Protein AF-A0A0L8IRF3-F1 (afdb_monomer)

Mean predicted aligned error: 5.27 Å

Secondary structure (DSSP, 8-state):
-THHHHHHHHHHHHHHTS----HHHHHHSTT---HHHHHHHHHT-HHHHHHHHHH-SSTT--HHHHHT--

pLDDT: mean 90.29, std 10.92, range [51.22, 98.5]

Solvent-accessible surface area (backbone atoms only — not comparable to full-atom values): 4439 Å² total; per-residue (Å²): 118,81,71,45,64,58,55,52,50,53,53,52,52,56,39,64,68,54,89,80,83,50,75,70,58,46,74,77,36,81,86,71,75,59,58,70,59,34,50,52,56,44,72,74,27,71,67,50,53,52,47,44,65,72,66,40,94,57,74,89,62,54,74,68,64,63,69,72,52,132

Structure (mmCIF, N/CA/C/O backbone):
data_AF-A0A0L8IRF3-F1
#
_entry.id   AF-A0A0L8IRF3-F1
#
loop_
_atom_site.group_PDB
_atom_site.id
_atom_site.type_symbol
_atom_site.label_atom_id
_atom_site.label_alt_id
_atom_site.label_comp_id
_atom_site.label_asym_id
_atom_site.label_entity_id
_atom_site.label_seq_id
_atom_site.pdbx_PDB_ins_code
_atom_site.Cartn_x
_atom_site.Cartn_y
_atom_site.Cartn_z
_atom_site.occupancy
_atom_site.B_iso_or_equiv
_atom_site.auth_seq_id
_atom_site.auth_comp_id
_atom_site.auth_asym_id
_atom_site.auth_atom_id
_atom_site.pdbx_PDB_model_num
ATOM 1 N N . MET A 1 1 ? 0.468 1.273 -23.868 1.00 51.22 1 MET A N 1
ATOM 2 C CA . MET A 1 1 ? 0.274 2.142 -22.684 1.00 51.22 1 MET A CA 1
ATOM 3 C C . MET A 1 1 ? -0.999 1.804 -21.899 1.00 51.22 1 MET A C 1
ATOM 5 O O . MET A 1 1 ? -0.978 1.897 -20.681 1.00 51.22 1 MET A O 1
ATOM 9 N N . GLU A 1 2 ? -2.070 1.330 -22.548 1.00 53.94 2 GLU A N 1
ATOM 10 C CA . GLU A 1 2 ? -3.391 1.113 -21.920 1.00 53.94 2 GLU A CA 1
ATOM 11 C C . GLU A 1 2 ? -3.468 0.076 -20.783 1.00 53.94 2 GLU A C 1
ATOM 13 O O . GLU A 1 2 ? -4.354 0.161 -19.941 1.00 53.94 2 GLU A O 1
ATOM 18 N N . LYS A 1 3 ? -2.533 -0.880 -20.688 1.00 59.53 3 LYS A N 1
ATOM 19 C CA . LYS A 1 3 ? -2.523 -1.869 -19.588 1.00 59.53 3 LYS A CA 1
ATOM 20 C C . LYS A 1 3 ? -1.997 -1.312 -18.255 1.00 59.53 3 LYS A C 1
ATOM 22 O O . LYS A 1 3 ? -2.204 -1.941 -17.221 1.00 59.53 3 LYS A O 1
ATOM 27 N N . SER A 1 4 ? -1.318 -0.161 -18.271 1.00 69.69 4 SER A N 1
ATOM 28 C CA . SER A 1 4 ? -0.676 0.423 -17.083 1.00 69.69 4 SER A CA 1
ATOM 29 C C . SER A 1 4 ? -1.688 1.010 -16.078 1.00 69.69 4 SER A C 1
ATOM 31 O O . SER A 1 4 ? -1.643 0.614 -14.913 1.00 69.69 4 SER A O 1
ATOM 33 N N . PRO A 1 5 ? -2.679 1.835 -16.488 1.00 83.31 5 PRO A N 1
ATOM 34 C CA . PRO A 1 5 ? -3.628 2.432 -15.542 1.00 83.31 5 PRO A CA 1
ATOM 35 C C . PRO A 1 5 ? -4.505 1.405 -14.812 1.00 83.31 5 PRO A C 1
ATOM 37 O O . PRO A 1 5 ? -4.748 1.537 -13.615 1.00 83.31 5 PRO A O 1
ATOM 40 N N . LEU A 1 6 ? -4.943 0.350 -15.510 1.00 90.31 6 LEU A N 1
ATOM 41 C CA . LEU A 1 6 ? -5.789 -0.693 -14.920 1.00 90.31 6 LEU A CA 1
ATOM 42 C C . LEU A 1 6 ? -5.036 -1.535 -13.883 1.00 90.31 6 LEU A C 1
ATOM 44 O O . LEU A 1 6 ? -5.575 -1.818 -12.816 1.00 90.31 6 LEU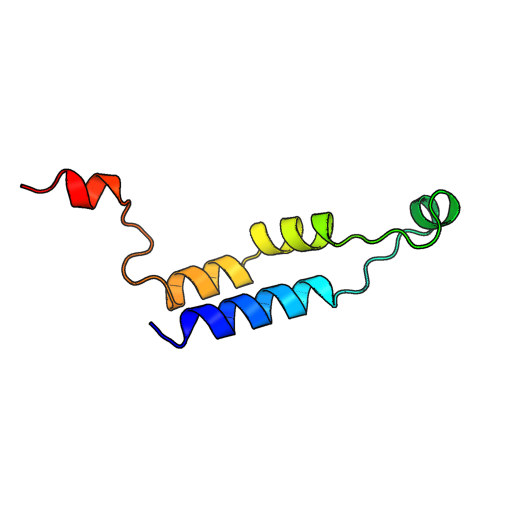 A O 1
ATOM 48 N N . ALA A 1 7 ? -3.783 -1.906 -14.167 1.00 91.88 7 ALA A N 1
ATOM 49 C CA . ALA A 1 7 ? -2.979 -2.700 -13.242 1.00 91.88 7 ALA A CA 1
ATOM 50 C C . ALA A 1 7 ? -2.624 -1.919 -11.966 1.00 91.88 7 ALA A C 1
ATOM 52 O O . ALA A 1 7 ? -2.650 -2.482 -10.873 1.00 91.88 7 ALA A O 1
ATOM 53 N N . VAL A 1 8 ? -2.353 -0.615 -12.095 1.00 92.88 8 VAL A N 1
ATOM 54 C CA . VAL A 1 8 ? -2.128 0.267 -10.940 1.00 92.88 8 VAL A CA 1
ATOM 55 C C . VAL A 1 8 ? -3.403 0.401 -10.103 1.00 92.88 8 VAL A C 1
ATOM 57 O O . VAL A 1 8 ? -3.342 0.240 -8.886 1.00 92.88 8 VAL A O 1
ATOM 60 N N . LYS A 1 9 ? -4.567 0.617 -10.733 1.00 94.81 9 LYS A N 1
ATOM 61 C CA . LYS A 1 9 ? -5.859 0.706 -10.027 1.00 94.81 9 LYS A CA 1
ATOM 62 C C . LYS A 1 9 ? -6.163 -0.561 -9.226 1.00 94.81 9 LYS A C 1
ATOM 64 O O . LYS A 1 9 ? -6.509 -0.466 -8.054 1.00 94.81 9 LYS A O 1
ATOM 69 N N . ALA A 1 10 ? -5.965 -1.732 -9.831 1.00 96.06 10 ALA A N 1
ATOM 70 C CA . ALA A 1 10 ? -6.185 -3.012 -9.163 1.00 96.06 10 ALA A CA 1
ATOM 71 C C . ALA A 1 10 ? -5.271 -3.199 -7.936 1.00 96.06 10 ALA A C 1
ATOM 73 O O . ALA A 1 10 ? -5.715 -3.706 -6.906 1.00 96.06 10 ALA A O 1
ATOM 74 N N . LEU A 1 11 ? -4.008 -2.762 -8.015 1.00 97.06 11 LEU A N 1
ATOM 75 C CA . LEU A 1 11 ? -3.080 -2.828 -6.883 1.00 97.06 11 LEU A CA 1
ATOM 76 C C . LEU A 1 11 ? -3.515 -1.909 -5.731 1.00 97.06 11 LEU A C 1
ATOM 78 O O . LEU A 1 11 ? -3.485 -2.323 -4.572 1.00 97.06 11 LEU A O 1
ATOM 82 N N . VAL A 1 12 ? -3.971 -0.695 -6.048 1.00 97.44 12 VAL A N 1
ATOM 83 C CA . VAL A 1 12 ? -4.512 0.243 -5.052 1.00 97.44 12 VAL A CA 1
ATOM 84 C C . VAL A 1 12 ? -5.743 -0.350 -4.366 1.00 97.44 12 VAL A C 1
ATOM 86 O O . VAL A 1 12 ? -5.792 -0.408 -3.138 1.00 97.44 12 VAL A O 1
ATOM 89 N N . GLU A 1 13 ? -6.709 -0.852 -5.138 1.00 97.88 13 GLU A N 1
ATOM 90 C CA . GLU A 1 13 ? -7.930 -1.471 -4.604 1.00 97.88 13 GLU A CA 1
ATOM 91 C C . GLU A 1 13 ? -7.610 -2.665 -3.692 1.00 97.88 13 GLU A C 1
ATOM 93 O O . GLU A 1 13 ? -8.181 -2.783 -2.607 1.00 97.88 13 GLU A O 1
ATOM 98 N N . LYS A 1 14 ? -6.628 -3.495 -4.068 1.00 98.06 14 LYS A N 1
ATOM 99 C CA . LYS A 1 14 ? -6.152 -4.620 -3.248 1.00 98.06 14 LYS A CA 1
ATOM 100 C C . LYS A 1 14 ? -5.628 -4.174 -1.881 1.00 98.06 14 LYS A C 1
ATOM 102 O O . LYS A 1 14 ? -5.894 -4.839 -0.882 1.00 98.06 14 LYS A O 1
ATOM 107 N N . TYR A 1 15 ? -4.857 -3.089 -1.820 1.00 98.31 15 TYR A N 1
ATOM 108 C CA . TYR A 1 15 ? -4.313 -2.586 -0.555 1.00 98.31 15 TYR A CA 1
ATOM 109 C C . TYR A 1 15 ? -5.378 -1.903 0.300 1.00 98.31 15 TYR A C 1
ATOM 111 O O . TYR A 1 15 ? -5.411 -2.124 1.510 1.00 98.31 15 TYR A O 1
ATOM 119 N N . LEU A 1 16 ? -6.289 -1.147 -0.317 1.00 97.94 16 LEU A N 1
A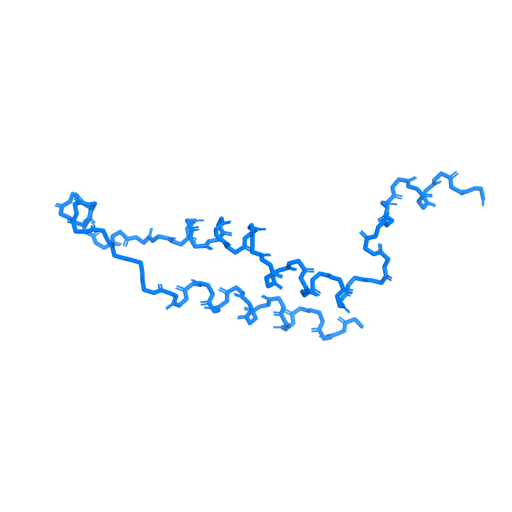TOM 120 C CA . LEU A 1 16 ? -7.404 -0.511 0.387 1.00 97.94 16 LEU A CA 1
ATOM 121 C C . LEU A 1 16 ? -8.373 -1.535 0.996 1.00 97.94 16 LEU A C 1
ATOM 123 O O . LEU A 1 16 ? -8.869 -1.317 2.103 1.00 97.94 16 LEU A O 1
ATOM 127 N N . ALA A 1 17 ? -8.572 -2.678 0.336 1.00 97.75 17 ALA A N 1
ATOM 128 C CA . ALA A 1 17 ? -9.420 -3.768 0.816 1.00 97.75 17 ALA A CA 1
ATOM 129 C C . ALA A 1 17 ? -8.827 -4.575 1.988 1.00 97.75 17 ALA A C 1
ATOM 131 O O . ALA A 1 17 ? -9.519 -5.429 2.538 1.00 97.75 17 ALA A O 1
ATOM 132 N N . ARG A 1 18 ? -7.565 -4.343 2.385 1.00 97.44 18 ARG A N 1
ATOM 133 C CA . ARG A 1 18 ? -6.964 -5.057 3.522 1.00 97.44 18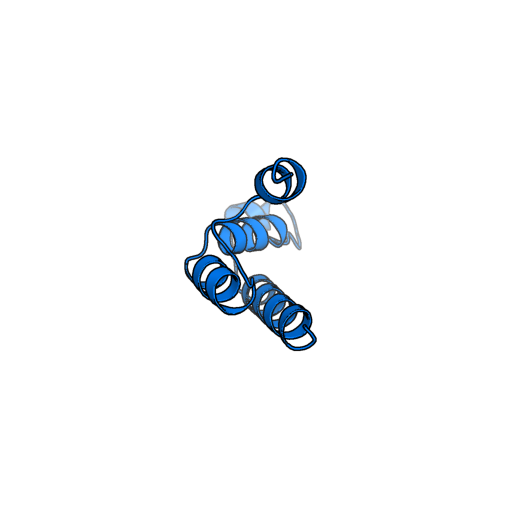 ARG A CA 1
ATOM 134 C C . ARG A 1 18 ? -7.681 -4.718 4.822 1.00 97.44 18 ARG A C 1
ATOM 136 O O . ARG A 1 18 ? -7.992 -3.554 5.076 1.00 97.44 18 ARG A O 1
ATOM 143 N N . ASP A 1 19 ? -7.870 -5.721 5.665 1.00 94.69 19 ASP A N 1
ATOM 144 C CA . ASP A 1 19 ? -8.484 -5.533 6.973 1.00 94.69 19 ASP A CA 1
ATOM 145 C C . ASP A 1 19 ? -7.420 -5.098 7.988 1.00 94.69 19 ASP A C 1
ATOM 147 O O . ASP A 1 19 ? -6.550 -5.879 8.372 1.00 94.69 19 ASP A O 1
ATOM 151 N N . TYR A 1 20 ? -7.405 -3.803 8.311 1.00 95.31 20 TYR A N 1
ATOM 152 C CA . TYR A 1 20 ? -6.482 -3.211 9.279 1.00 95.31 20 TYR A CA 1
ATOM 153 C C . TYR A 1 20 ? -7.310 -2.837 10.488 1.00 95.31 20 TYR A C 1
ATOM 155 O O . TYR A 1 20 ? -8.138 -1.931 10.402 1.00 95.31 20 TYR A O 1
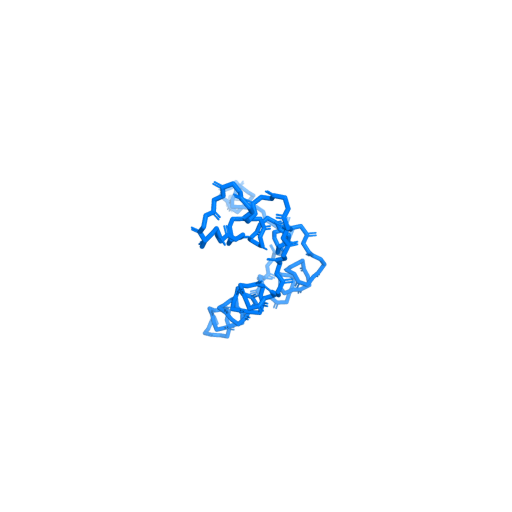ATOM 163 N N . THR A 1 21 ? -7.052 -3.520 11.593 1.00 93.44 21 THR A N 1
ATOM 164 C CA . THR A 1 21 ? -7.752 -3.298 12.852 1.00 93.44 21 THR A CA 1
ATOM 165 C C . THR A 1 21 ? -6.762 -2.883 13.920 1.00 93.44 21 THR A C 1
ATOM 167 O O . THR A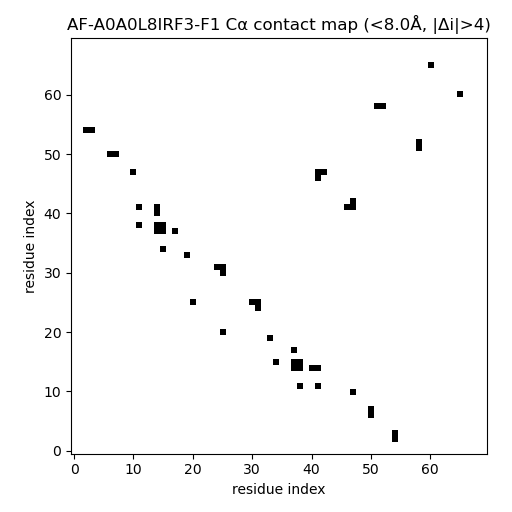 1 21 ? -5.691 -3.482 14.057 1.00 93.44 21 THR A O 1
ATOM 170 N N . ASN A 1 22 ? -7.132 -1.891 14.715 1.00 93.56 22 ASN A N 1
ATOM 171 C CA . ASN A 1 22 ? -6.394 -1.531 15.916 1.00 93.56 22 ASN A CA 1
ATOM 172 C C . ASN A 1 22 ? -7.399 -1.229 17.031 1.00 93.56 22 ASN A C 1
ATOM 174 O O . ASN A 1 22 ? -7.896 -0.102 17.098 1.00 93.56 22 ASN A O 1
ATOM 178 N N . PRO A 1 23 ? -7.652 -2.194 17.938 1.00 91.75 23 PRO A N 1
ATOM 179 C CA . PRO A 1 23 ? -8.650 -2.045 18.996 1.00 91.75 23 PRO A CA 1
ATOM 180 C C . PRO A 1 23 ? -8.439 -0.807 19.875 1.00 91.75 23 PRO A C 1
ATOM 182 O O . PRO A 1 23 ? -9.400 -0.187 20.326 1.00 91.75 23 PRO A O 1
ATOM 185 N N . LEU A 1 24 ? -7.182 -0.407 20.098 1.00 94.00 24 LEU A N 1
ATOM 186 C CA . LEU A 1 24 ? -6.866 0.778 20.893 1.00 94.00 24 LEU A CA 1
ATOM 187 C C . LEU A 1 24 ? -7.242 2.057 20.140 1.00 94.00 24 LEU A C 1
ATOM 189 O O . LEU A 1 24 ? -7.918 2.917 20.700 1.00 94.00 24 LEU A O 1
ATOM 193 N N . ALA A 1 25 ? -6.858 2.170 18.867 1.00 92.19 25 ALA A N 1
ATOM 194 C CA . ALA A 1 25 ? -7.184 3.341 18.053 1.00 92.19 25 ALA A CA 1
ATOM 195 C C . ALA A 1 25 ? -8.694 3.452 17.783 1.00 92.19 25 ALA A C 1
ATOM 197 O O . ALA A 1 25 ? -9.256 4.542 17.841 1.00 92.19 25 ALA A O 1
ATOM 198 N N . GLU A 1 26 ? -9.367 2.326 17.551 1.00 92.88 26 GLU A N 1
ATOM 199 C CA . GLU A 1 26 ? -10.814 2.255 17.320 1.00 92.88 26 GLU A CA 1
ATOM 200 C C . GLU A 1 26 ? -11.627 2.639 18.561 1.00 92.88 26 GLU A C 1
ATOM 202 O O . GLU A 1 26 ? -12.683 3.258 18.431 1.00 92.88 26 GLU A O 1
ATOM 207 N N . SER A 1 27 ? -11.122 2.337 19.766 1.00 93.62 27 SER A N 1
ATOM 208 C CA . SER A 1 27 ? -11.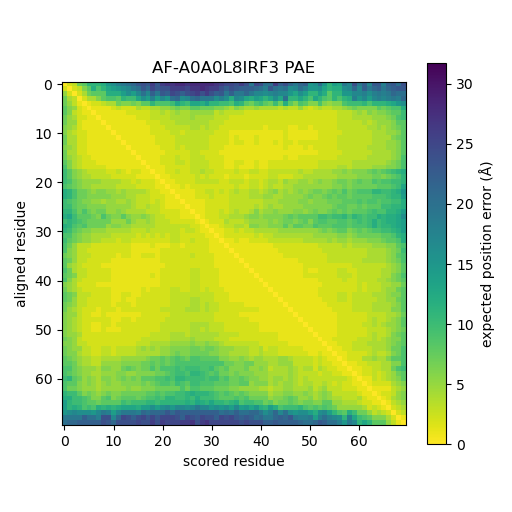751 2.786 21.016 1.00 93.62 27 SER A CA 1
ATOM 209 C C . SER A 1 27 ? -11.711 4.309 21.193 1.00 93.62 27 SER A C 1
ATOM 211 O O . SER A 1 27 ? -12.572 4.875 21.864 1.00 93.62 27 SER A O 1
ATOM 213 N N . GLN A 1 28 ? -10.733 4.975 20.570 1.00 95.06 28 GLN A N 1
ATOM 214 C CA . GLN A 1 28 ? -10.540 6.424 20.647 1.00 95.06 28 GLN A CA 1
ATOM 215 C C . GLN A 1 28 ? -11.238 7.160 19.498 1.00 95.06 28 GLN A C 1
ATOM 217 O O . GLN A 1 28 ? -11.756 8.259 19.689 1.00 95.06 28 GLN A O 1
ATOM 222 N N . ILE A 1 29 ? -11.253 6.563 18.302 1.00 93.69 29 ILE A N 1
ATOM 223 C CA . ILE A 1 29 ? -11.783 7.170 17.080 1.00 93.69 29 ILE A CA 1
ATOM 224 C C . ILE A 1 29 ? -12.734 6.187 16.399 1.00 93.69 29 ILE A C 1
ATOM 226 O O . ILE A 1 29 ? -12.333 5.261 15.688 1.00 93.69 29 ILE A O 1
ATOM 230 N N . LYS A 1 30 ? -14.032 6.435 16.573 1.00 91.06 30 LYS A N 1
ATOM 231 C CA . LYS A 1 30 ? -15.084 5.640 15.940 1.00 91.06 30 LYS A CA 1
ATOM 232 C C . LYS A 1 30 ? -15.021 5.779 14.416 1.00 91.06 30 LYS A C 1
ATOM 234 O O . LYS A 1 30 ? -15.085 6.885 13.886 1.00 91.06 30 LYS A O 1
ATOM 239 N N . GLY A 1 31 ? -14.958 4.646 13.717 1.00 89.62 31 GLY A N 1
ATOM 240 C CA . GLY A 1 31 ? -14.933 4.611 12.251 1.00 89.62 31 GLY A CA 1
ATOM 241 C C . GLY A 1 31 ? -13.608 5.065 11.635 1.00 89.62 31 GLY A C 1
ATOM 242 O O . GLY A 1 31 ? -13.597 5.479 10.474 1.00 89.62 31 GLY A O 1
ATOM 243 N N . ILE A 1 32 ? -12.507 5.011 12.398 1.00 94.62 32 ILE A N 1
ATOM 244 C CA . ILE A 1 32 ? -11.161 5.256 11.876 1.00 94.62 32 ILE A CA 1
ATOM 245 C C . ILE A 1 32 ? -10.896 4.393 10.635 1.00 94.62 32 ILE A C 1
ATOM 247 O O . ILE A 1 32 ? -11.214 3.206 10.593 1.00 94.62 32 ILE A O 1
ATOM 251 N N . LYS A 1 33 ? -10.304 5.009 9.611 1.00 94.69 33 LYS A N 1
ATOM 252 C CA . LYS A 1 33 ? -9.815 4.316 8.420 1.00 94.69 33 LYS A CA 1
ATOM 253 C C . LYS A 1 33 ? -8.299 4.363 8.396 1.00 94.69 33 LYS A C 1
ATOM 255 O O . LYS A 1 33 ? -7.699 5.403 8.653 1.00 94.69 33 LYS A O 1
ATOM 260 N N . PHE A 1 34 ? -7.690 3.256 7.996 1.00 96.88 34 PHE A N 1
ATOM 261 C CA . PHE A 1 34 ? -6.240 3.138 7.848 1.00 96.88 34 PHE A CA 1
ATOM 262 C C . PHE A 1 34 ? -5.780 3.338 6.397 1.00 96.88 34 PHE A C 1
ATOM 264 O O . PHE A 1 34 ? -4.729 2.837 6.013 1.00 96.88 34 PHE A O 1
ATOM 271 N N . ASP A 1 35 ? -6.549 4.057 5.574 1.00 97.12 35 ASP A N 1
ATOM 272 C CA . ASP A 1 35 ? -6.300 4.183 4.129 1.00 97.12 35 ASP A CA 1
ATOM 273 C C . ASP A 1 35 ? -4.909 4.760 3.822 1.00 97.12 35 ASP A C 1
ATOM 275 O O . ASP A 1 35 ? -4.196 4.228 2.974 1.00 97.12 35 ASP A O 1
ATOM 279 N N . LEU A 1 36 ? -4.469 5.786 4.563 1.00 97.06 36 LEU A N 1
ATOM 280 C CA . LEU A 1 36 ? -3.120 6.343 4.411 1.00 97.06 36 LEU A CA 1
ATOM 281 C C . LEU A 1 36 ? -2.033 5.304 4.719 1.00 97.06 36 LEU A C 1
ATOM 283 O O . LEU A 1 36 ? -1.088 5.158 3.947 1.00 97.06 36 LEU A O 1
ATOM 287 N N . LEU A 1 37 ? -2.176 4.566 5.822 1.00 97.62 37 LEU A N 1
ATOM 288 C CA . LEU A 1 37 ? -1.226 3.524 6.211 1.00 97.62 37 LEU A CA 1
ATOM 289 C C . LEU A 1 37 ? -1.174 2.408 5.159 1.00 97.62 37 LEU A C 1
ATOM 291 O O . LEU A 1 37 ? -0.093 2.021 4.730 1.00 97.62 37 LEU A O 1
ATOM 295 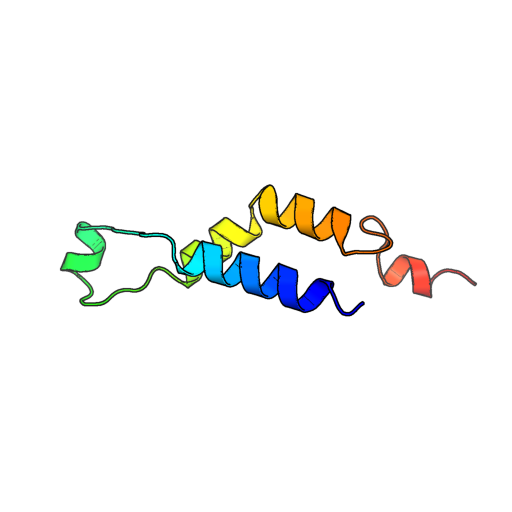N N . LYS A 1 38 ? -2.331 1.965 4.658 1.00 98.31 38 LYS A N 1
ATOM 296 C CA . LYS A 1 38 ? -2.422 0.978 3.571 1.00 98.31 38 LYS A CA 1
ATOM 297 C C . LYS A 1 38 ? -1.718 1.463 2.299 1.00 98.31 38 LYS A C 1
ATOM 299 O O . LYS A 1 38 ? -1.036 0.679 1.642 1.00 98.31 38 LYS A O 1
ATOM 304 N N . CYS A 1 39 ? -1.835 2.747 1.961 1.00 98.06 39 CYS A N 1
ATOM 305 C CA . CYS A 1 39 ? -1.111 3.346 0.838 1.00 98.06 39 CYS A CA 1
ATOM 306 C C . CYS A 1 39 ? 0.407 3.383 1.071 1.00 98.06 39 CYS A C 1
ATOM 308 O O . CYS A 1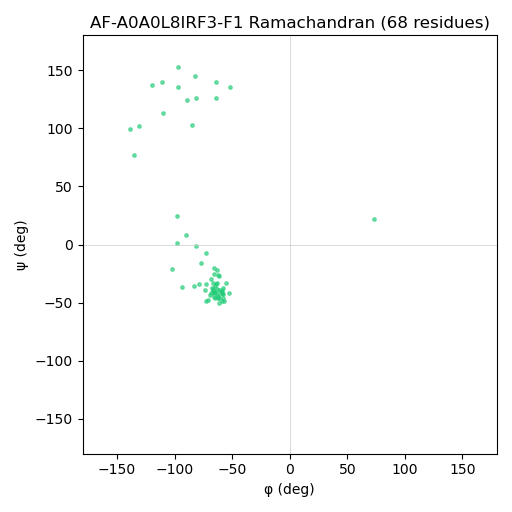 39 ? 1.167 3.106 0.143 1.00 98.06 39 CYS A O 1
ATOM 310 N N . LEU A 1 40 ? 0.863 3.680 2.291 1.00 98.50 40 LEU A N 1
ATOM 311 C CA . LEU A 1 40 ? 2.286 3.623 2.642 1.00 98.50 40 LEU A CA 1
ATOM 312 C C . LEU A 1 40 ? 2.823 2.189 2.563 1.00 98.50 40 LEU A C 1
ATOM 314 O O . LEU A 1 40 ? 3.899 1.968 2.010 1.00 98.50 40 LEU A O 1
ATOM 318 N N . ASP A 1 41 ? 2.058 1.203 3.021 1.00 98.31 41 ASP A N 1
ATOM 319 C CA . ASP A 1 41 ? 2.435 -0.208 2.912 1.00 98.31 41 ASP A CA 1
ATOM 320 C C . ASP A 1 41 ? 2.494 -0.678 1.454 1.00 98.31 41 ASP A C 1
ATOM 322 O O . ASP A 1 41 ? 3.354 -1.481 1.086 1.00 98.31 41 ASP A O 1
ATOM 326 N N . MET A 1 42 ? 1.605 -0.164 0.598 1.00 98.38 42 MET A N 1
ATOM 327 C CA . MET A 1 42 ? 1.664 -0.395 -0.847 1.00 98.38 42 MET A CA 1
ATOM 328 C C . MET A 1 42 ? 2.921 0.221 -1.456 1.00 98.38 42 MET A C 1
ATOM 330 O O . MET A 1 42 ? 3.601 -0.437 -2.245 1.00 98.38 42 MET A O 1
ATOM 334 N N . TYR A 1 43 ? 3.237 1.4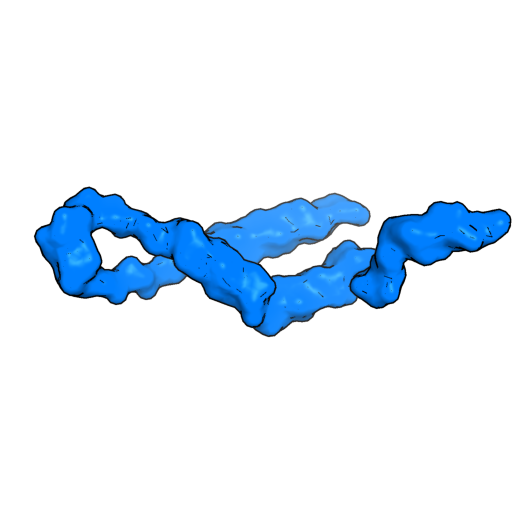63 -1.086 1.00 97.88 43 TYR A N 1
ATOM 335 C CA . TYR A 1 43 ? 4.378 2.206 -1.616 1.00 97.88 43 TYR A CA 1
ATOM 336 C C . TYR A 1 43 ? 5.708 1.477 -1.378 1.00 97.88 43 TYR A C 1
ATOM 338 O O . TYR A 1 43 ? 6.558 1.433 -2.262 1.00 97.88 43 TYR A O 1
ATOM 346 N N . HIS A 1 44 ? 5.856 0.825 -0.223 1.00 98.12 44 HIS A N 1
ATOM 347 C CA . HIS A 1 44 ? 7.057 0.058 0.127 1.00 98.12 44 HIS A CA 1
ATOM 348 C C . HIS A 1 44 ? 6.997 -1.423 -0.292 1.00 98.12 44 HIS A C 1
ATOM 350 O O . HIS A 1 44 ? 7.848 -2.225 0.099 1.00 98.12 44 HIS A O 1
ATOM 356 N N . SER A 1 45 ? 5.986 -1.829 -1.062 1.00 98.12 45 SER A N 1
ATOM 357 C CA . SER A 1 45 ? 5.764 -3.238 -1.373 1.00 98.12 45 SER A CA 1
ATOM 358 C C . SER A 1 45 ? 6.623 -3.762 -2.523 1.00 98.12 45 SER A C 1
ATOM 360 O O . SER A 1 45 ? 6.828 -3.107 -3.546 1.00 98.12 45 SER A O 1
ATOM 362 N N . LYS A 1 46 ? 7.027 -5.034 -2.412 1.00 98.12 46 LYS A N 1
ATOM 363 C CA . LYS A 1 46 ? 7.632 -5.783 -3.528 1.00 98.12 46 LYS A CA 1
ATOM 364 C C . LYS A 1 46 ? 6.677 -5.931 -4.719 1.00 98.12 46 LYS A C 1
ATOM 366 O O . LYS A 1 46 ? 7.124 -6.083 -5.850 1.00 98.12 46 LYS A O 1
ATOM 371 N N . GLU A 1 47 ? 5.368 -5.908 -4.468 1.00 96.94 47 GLU A N 1
ATOM 372 C CA . GLU A 1 47 ? 4.345 -6.013 -5.509 1.00 96.94 47 GLU A CA 1
ATOM 373 C C . GLU A 1 47 ? 4.320 -4.762 -6.397 1.00 96.94 47 GLU A C 1
ATOM 375 O O . GLU A 1 47 ? 4.305 -4.887 -7.622 1.00 96.94 47 GLU A O 1
ATOM 380 N N . LEU A 1 48 ? 4.403 -3.568 -5.797 1.00 96.31 48 LEU A N 1
ATOM 381 C CA . LEU A 1 48 ? 4.520 -2.314 -6.540 1.00 96.31 48 LEU A CA 1
ATOM 382 C C . LEU A 1 48 ? 5.844 -2.230 -7.310 1.00 96.31 48 LEU A C 1
ATOM 384 O O . LEU A 1 48 ? 5.843 -1.814 -8.469 1.00 96.31 48 LEU A O 1
ATOM 388 N N . ASP A 1 49 ? 6.957 -2.662 -6.712 1.00 96.25 49 ASP A N 1
ATOM 389 C CA . ASP A 1 49 ? 8.259 -2.736 -7.394 1.00 96.25 49 ASP A CA 1
ATOM 390 C C . ASP A 1 49 ? 8.197 -3.643 -8.638 1.00 96.25 49 ASP A C 1
ATOM 392 O O . ASP A 1 49 ? 8.580 -3.238 -9.741 1.00 96.25 49 ASP A O 1
ATOM 396 N N . ALA A 1 50 ? 7.633 -4.845 -8.496 1.00 95.38 50 ALA A N 1
ATOM 397 C CA . ALA A 1 50 ? 7.467 -5.781 -9.604 1.00 95.38 50 ALA A CA 1
ATOM 398 C C . ALA A 1 50 ? 6.543 -5.225 -10.700 1.00 95.38 50 ALA A C 1
ATOM 400 O O . ALA A 1 50 ? 6.850 -5.345 -11.891 1.00 95.38 50 ALA A O 1
ATOM 401 N N . LEU A 1 51 ? 5.430 -4.589 -10.317 1.00 94.44 51 LEU A N 1
ATOM 402 C CA . LEU A 1 51 ? 4.521 -3.956 -11.269 1.00 94.44 51 LEU A CA 1
ATOM 403 C C . LEU A 1 51 ? 5.224 -2.830 -12.034 1.00 94.44 51 LEU A C 1
ATOM 405 O O . LEU A 1 51 ? 5.142 -2.789 -13.261 1.00 94.44 51 LEU A O 1
ATOM 409 N N . THR A 1 52 ? 5.965 -1.971 -11.332 1.00 92.19 52 THR A N 1
ATOM 410 C CA . THR A 1 52 ? 6.721 -0.852 -11.913 1.00 92.19 52 THR A CA 1
ATOM 411 C C . THR A 1 52 ? 7.700 -1.348 -12.975 1.00 92.19 52 THR A C 1
ATOM 413 O O . THR A 1 52 ? 7.677 -0.864 -14.105 1.00 92.19 52 THR A O 1
ATOM 416 N N . LYS A 1 53 ? 8.486 -2.388 -12.668 1.00 91.81 53 LYS A N 1
ATOM 417 C CA . LYS A 1 53 ? 9.435 -3.004 -13.614 1.00 91.81 53 LYS A CA 1
ATOM 418 C C . LYS A 1 53 ? 8.764 -3.616 -14.847 1.00 91.81 53 LYS A C 1
ATOM 420 O O . LYS A 1 53 ? 9.398 -3.718 -15.891 1.00 91.81 53 LYS A O 1
ATOM 425 N N . LYS A 1 54 ? 7.496 -4.025 -14.738 1.00 90.94 54 LYS A N 1
ATOM 426 C CA . LYS A 1 54 ? 6.718 -4.600 -15.844 1.00 90.94 54 LYS A CA 1
ATOM 427 C C . LYS A 1 54 ? 6.085 -3.541 -16.749 1.00 90.94 54 LYS A C 1
ATOM 429 O O . LYS A 1 54 ? 5.940 -3.788 -17.944 1.00 90.94 54 LYS A O 1
ATOM 434 N N . VAL A 1 55 ? 5.640 -2.411 -16.192 1.00 90.00 55 VAL A N 1
ATOM 435 C CA . VAL A 1 55 ? 4.841 -1.411 -16.933 1.00 90.00 55 VAL A CA 1
ATOM 436 C C . VAL A 1 55 ? 5.632 -0.182 -17.375 1.00 90.00 55 VAL A C 1
ATOM 438 O O . VAL A 1 55 ? 5.198 0.503 -18.301 1.00 90.00 55 VAL A O 1
ATOM 441 N N . VAL A 1 56 ? 6.771 0.107 -16.742 1.00 89.00 56 VAL A N 1
ATOM 442 C CA . VAL A 1 56 ? 7.653 1.220 -17.113 1.00 89.00 56 VAL A CA 1
ATOM 443 C C . VAL A 1 56 ? 8.667 0.742 -18.150 1.00 89.00 56 VAL A C 1
ATOM 445 O O . VAL A 1 56 ? 9.414 -0.197 -17.902 1.00 89.00 56 VAL A O 1
ATOM 448 N N . THR A 1 57 ? 8.723 1.408 -19.306 1.00 87.81 57 THR A N 1
ATOM 449 C CA . THR A 1 57 ? 9.580 1.016 -20.441 1.00 87.81 57 THR A CA 1
ATOM 450 C C . THR A 1 57 ? 11.072 0.997 -20.090 1.00 87.81 57 THR A C 1
ATOM 452 O O . THR A 1 57 ? 11.799 0.091 -20.495 1.00 87.81 57 THR A O 1
ATOM 455 N N . HIS A 1 58 ? 11.538 1.991 -19.329 1.00 88.44 58 HIS A N 1
ATOM 456 C CA . HIS A 1 58 ? 12.938 2.136 -18.920 1.00 88.44 58 HIS A CA 1
ATOM 457 C C . HIS A 1 58 ? 13.022 2.498 -17.428 1.00 88.44 58 HIS A C 1
ATOM 459 O O . HIS A 1 58 ? 13.244 3.659 -17.091 1.00 88.44 58 HIS A O 1
ATOM 465 N N . PRO A 1 59 ? 12.839 1.529 -16.514 1.00 85.62 59 PRO A N 1
ATOM 466 C CA . PRO A 1 59 ? 12.660 1.801 -15.084 1.00 85.62 59 PRO A CA 1
ATOM 467 C C . PRO A 1 59 ? 13.893 2.412 -14.400 1.00 85.62 59 PRO A C 1
ATOM 469 O O . PRO A 1 59 ? 13.760 3.049 -13.363 1.00 85.62 59 PRO A O 1
ATOM 472 N N . ASN A 1 60 ? 15.080 2.258 -14.993 1.00 89.56 60 ASN A N 1
ATOM 473 C CA . ASN A 1 60 ? 16.333 2.814 -14.473 1.00 89.56 60 ASN A CA 1
ATOM 474 C C . ASN A 1 60 ? 16.733 4.139 -15.145 1.00 89.56 60 ASN A C 1
ATOM 476 O O . ASN A 1 60 ? 17.803 4.670 -14.851 1.00 89.56 60 ASN A O 1
ATOM 480 N N . GLN A 1 61 ? 15.923 4.652 -16.078 1.00 90.50 61 GLN A N 1
ATOM 481 C CA . GLN A 1 61 ? 16.177 5.933 -16.729 1.00 90.50 61 GLN A CA 1
ATOM 482 C C . GLN A 1 61 ? 15.374 7.038 -16.059 1.00 90.50 61 GLN A C 1
ATOM 484 O O . GLN A 1 61 ? 14.180 6.908 -15.798 1.00 90.50 61 GLN A O 1
ATOM 489 N N . THR A 1 62 ? 16.040 8.159 -15.827 1.00 89.94 62 THR A N 1
ATOM 490 C CA . THR A 1 62 ? 15.403 9.367 -15.309 1.00 89.94 62 THR A CA 1
ATOM 491 C C . THR A 1 62 ? 15.063 10.318 -16.447 1.00 89.94 62 THR A C 1
ATOM 493 O O . THR A 1 62 ? 15.747 10.371 -17.470 1.00 89.94 62 THR A O 1
ATOM 496 N N . TYR A 1 63 ? 14.038 11.142 -16.240 1.00 87.56 63 TYR A N 1
ATOM 497 C CA . TYR A 1 63 ? 13.669 12.201 -17.179 1.00 87.56 63 TYR A CA 1
ATOM 498 C C . TYR A 1 63 ? 14.862 13.113 -17.530 1.00 87.56 63 TYR A C 1
ATOM 500 O O . TYR A 1 63 ? 15.110 13.397 -18.699 1.00 87.56 63 TYR A O 1
ATOM 508 N N . MET A 1 64 ? 15.682 13.471 -16.535 1.00 87.06 64 MET A N 1
ATOM 509 C CA . MET A 1 64 ? 16.868 14.317 -16.721 1.00 87.06 64 MET A CA 1
ATOM 510 C C . MET A 1 64 ? 17.937 13.688 -17.624 1.00 87.06 64 MET A C 1
ATOM 512 O O . MET A 1 64 ? 18.621 14.411 -18.344 1.00 87.06 64 MET A O 1
ATOM 516 N N . GLN A 1 65 ? 18.093 12.360 -17.612 1.00 86.31 65 GLN A N 1
ATOM 517 C CA . GLN A 1 65 ? 19.019 11.668 -18.519 1.00 86.31 65 GLN A CA 1
ATOM 518 C C . GLN A 1 65 ? 18.553 11.729 -19.976 1.00 86.31 65 GLN A C 1
ATOM 520 O O . GLN A 1 65 ? 19.391 11.732 -20.872 1.00 86.31 65 GLN A O 1
ATOM 525 N N . ASN A 1 66 ? 17.243 11.797 -20.215 1.00 81.69 66 ASN A N 1
ATOM 526 C CA . ASN A 1 66 ? 16.690 11.900 -21.563 1.00 81.69 66 ASN A CA 1
ATOM 527 C C . ASN A 1 66 ? 16.792 13.325 -22.119 1.00 81.69 66 ASN A C 1
ATOM 529 O O . ASN A 1 66 ? 17.036 13.479 -23.307 1.00 81.69 66 ASN A O 1
ATOM 533 N N . ILE A 1 67 ? 16.676 14.352 -21.269 1.00 85.00 67 ILE A N 1
ATOM 534 C CA . ILE A 1 67 ? 16.844 15.759 -21.683 1.00 85.00 67 ILE A CA 1
ATOM 535 C C . ILE A 1 67 ? 18.311 16.109 -21.965 1.00 85.00 67 ILE A C 1
ATOM 537 O O . ILE A 1 67 ? 18.596 16.937 -22.818 1.00 85.00 67 ILE A O 1
ATOM 541 N N . LYS A 1 68 ? 19.256 15.516 -21.225 1.00 70.31 68 LYS A N 1
ATOM 542 C CA . LYS A 1 68 ? 20.693 15.822 -21.346 1.00 70.31 68 LYS A CA 1
ATOM 543 C C . LYS A 1 68 ? 21.398 15.098 -22.500 1.00 70.31 68 LYS A C 1
ATOM 545 O O . LYS A 1 68 ? 22.604 15.278 -22.660 1.00 70.31 68 LYS A O 1
ATOM 550 N N . LYS A 1 69 ? 20.695 14.259 -23.265 1.00 60.53 69 LYS A N 1
ATOM 551 C CA . LYS A 1 69 ? 21.248 13.661 -24.485 1.00 60.53 69 LYS A CA 1
ATOM 552 C C . LYS A 1 69 ? 21.135 14.684 -25.628 1.00 60.53 69 LYS A C 1
ATOM 554 O O . LYS A 1 69 ? 20.032 15.197 -25.807 1.00 60.53 69 LYS A O 1
ATOM 559 N N . PRO A 1 70 ? 22.238 15.012 -26.327 1.00 58.34 70 PRO A N 1
ATOM 560 C CA . PRO A 1 70 ? 22.203 15.887 -27.498 1.00 58.34 70 PRO A CA 1
ATOM 561 C C . PRO A 1 70 ? 21.367 15.291 -28.635 1.00 58.34 70 PRO A C 1
ATOM 563 O O . PRO A 1 70 ? 21.254 14.042 -28.696 1.00 58.34 70 PRO A O 1
#

Foldseek 3Di:
DVVLVVVVVVLLVVLQPDDDDDPVVCVVDPPDGCSVVSVVCSVPDPSVVVSLVVPPPCSPDDPVNVVPDD

Sequence (70 aa):
MEKSPLAVKALVEKYLARDYTNPLAESQIKGIKFDLLKCLDMYHSKELDALTKKVVTHPNQTYMQNIKKP

InterPro domains:
  IPR032032 Type VI secretion system (T6SS), amidase immunity protein [PF16695] (2-52)
  IPR038314 T6SS superfamily [G3DSA:1.20.120.1620] (1-69)

Radius of gyration: 17.34 Å; Cα contacts (8 Å, |Δi|>4): 26; chains: 1; bounding box: 37×22×48 Å

Organism: NCBI:txid199198

Nearest PDB structures (foldseek):
  3h37-assembly3_B  TM=2.905E-01  e=6.359E+00  Thermotoga maritima